Protein AF-A0A7S0T1H9-F1 (afdb_monomer_lite)

Radius of gyration: 20.06 Å; chains: 1; bounding box: 32×42×71 Å

Secondary structure (DSSP, 8-state):
---------GGG--SEEEEES---TT----S--HHHHHHHHHHHHTT---B--TT-SSEEEEEHHHHHHHHHHHHHHHHHHHHTT-TT---TTT-TTSSS-----------

Foldseek 3Di:
DPPPPDPDDLVNDDQKDKDFQDDDPPLPDADDDPSQVVVVVVCVVLVAQWADDPRDSGITMDGSVRRSVSVVVQQVVLVVVCVVPPVVSHDCVVPVPPPDDDCPDDDDDDD

pLDDT: mean 72.16, std 17.52, range [37.0, 94.25]

Sequence (111 aa):
MAGAGIPVQIRDLPEQIQVVTGWGKHSTVFGYSPVKERVIALLGGLNSPFDVPEHNIGCVVAEKREVRAWLVRDELLSLVRFLGGNKDALRRNFNPRGVGLPVSGGGVGSE

Structure (mmCIF, N/CA/C/O backbone):
data_AF-A0A7S0T1H9-F1
#
_entry.id   AF-A0A7S0T1H9-F1
#
loop_
_atom_site.group_PDB
_atom_site.id
_atom_site.type_symbol
_atom_site.label_atom_id
_atom_site.label_alt_id
_atom_site.label_comp_id
_atom_site.label_asym_id
_atom_site.label_entity_id
_atom_site.label_seq_id
_atom_site.pdbx_PDB_ins_code
_atom_site.Cartn_x
_atom_site.Cartn_y
_atom_site.Cartn_z
_atom_site.occupancy
_atom_site.B_iso_or_equiv
_atom_site.auth_seq_id
_atom_site.auth_comp_id
_atom_site.auth_asym_id
_atom_site.auth_atom_id
_atom_site.pdbx_PDB_model_num
ATOM 1 N N . MET A 1 1 ? 18.349 24.246 11.124 1.00 37.88 1 MET A N 1
ATOM 2 C CA . MET A 1 1 ? 16.955 24.238 11.612 1.00 37.88 1 MET A CA 1
ATOM 3 C C . MET A 1 1 ? 16.391 22.850 11.377 1.00 37.88 1 MET A C 1
ATOM 5 O O . MET A 1 1 ? 16.137 22.502 10.233 1.00 37.88 1 MET A O 1
ATOM 9 N N . ALA A 1 2 ? 16.301 22.028 12.423 1.00 43.69 2 ALA A N 1
ATOM 10 C CA . ALA A 1 2 ? 15.618 20.743 12.335 1.00 43.69 2 ALA A CA 1
ATOM 11 C C . ALA A 1 2 ? 14.130 21.031 12.106 1.00 43.69 2 ALA A C 1
ATOM 13 O O . ALA A 1 2 ? 13.504 21.684 12.939 1.00 43.69 2 ALA A O 1
ATOM 14 N N . GLY A 1 3 ? 13.597 20.635 10.948 1.00 46.69 3 GLY A N 1
ATOM 15 C CA . GLY A 1 3 ? 12.170 20.750 10.672 1.00 46.69 3 GLY A CA 1
ATOM 16 C C . GLY A 1 3 ? 11.418 19.969 11.739 1.00 46.69 3 GLY A C 1
ATOM 17 O O . GLY A 1 3 ? 11.589 18.756 11.842 1.00 46.69 3 GLY A O 1
ATOM 18 N N . ALA A 1 4 ? 10.646 20.670 12.568 1.00 53.53 4 ALA A N 1
ATOM 19 C CA . ALA A 1 4 ? 9.711 20.035 13.477 1.00 53.53 4 ALA A CA 1
ATOM 20 C C . ALA A 1 4 ? 8.830 19.110 12.629 1.00 53.53 4 ALA A C 1
ATOM 22 O O . ALA A 1 4 ? 8.147 19.578 11.717 1.00 53.53 4 ALA A O 1
ATOM 23 N N . GLY A 1 5 ? 8.941 17.799 12.855 1.00 55.59 5 GLY A N 1
ATOM 24 C CA . GLY A 1 5 ? 8.214 16.801 12.082 1.00 55.59 5 GLY A CA 1
ATOM 25 C C . GLY A 1 5 ? 6.729 17.114 12.156 1.00 55.59 5 GLY A C 1
ATOM 26 O O . GLY A 1 5 ? 6.149 17.085 13.239 1.00 55.59 5 GLY A O 1
ATOM 27 N N . ILE A 1 6 ? 6.136 17.471 11.019 1.00 57.16 6 ILE A N 1
ATOM 28 C CA . ILE A 1 6 ? 4.699 17.712 10.931 1.00 57.16 6 ILE A CA 1
ATOM 29 C C . ILE A 1 6 ? 4.027 16.408 11.376 1.00 57.16 6 ILE A C 1
ATOM 31 O O . ILE A 1 6 ? 4.332 15.361 10.795 1.00 57.16 6 ILE A O 1
ATOM 35 N N . PRO A 1 7 ? 3.167 16.421 12.409 1.00 55.75 7 PRO A N 1
ATOM 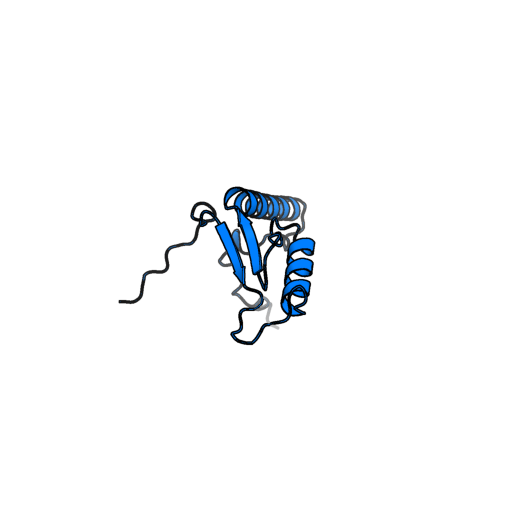36 C CA . PRO A 1 7 ? 2.430 15.229 12.788 1.00 55.75 7 PRO A CA 1
ATOM 37 C C . PRO A 1 7 ? 1.543 14.833 11.606 1.00 55.75 7 PRO A C 1
ATOM 39 O O . PRO A 1 7 ? 0.562 15.507 11.303 1.00 55.75 7 PRO A O 1
ATOM 42 N N . VAL A 1 8 ? 1.921 13.765 10.902 1.00 61.56 8 VAL A N 1
ATOM 43 C CA . VAL A 1 8 ? 1.183 13.271 9.737 1.00 61.56 8 VAL A CA 1
ATOM 44 C C . VAL A 1 8 ? -0.101 12.622 10.240 1.00 61.56 8 VAL A C 1
ATOM 46 O O . VAL A 1 8 ? -0.091 11.490 10.720 1.00 61.56 8 VAL A O 1
ATOM 49 N N . GLN A 1 9 ? -1.215 13.349 10.164 1.00 66.88 9 GLN A N 1
ATOM 50 C CA . GLN A 1 9 ? -2.535 12.789 10.430 1.00 66.88 9 GLN A CA 1
ATOM 51 C C . GLN A 1 9 ? -3.116 12.205 9.142 1.00 66.88 9 GLN A C 1
ATOM 53 O O . GLN A 1 9 ? -2.878 12.703 8.045 1.00 66.88 9 GLN A O 1
ATOM 58 N N . ILE A 1 10 ? -3.989 11.204 9.269 1.00 68.62 10 ILE A N 1
ATOM 59 C CA . ILE A 1 10 ? -4.719 10.599 8.136 1.00 68.62 10 ILE A CA 1
ATOM 60 C C . ILE A 1 10 ? -5.551 11.643 7.353 1.00 68.62 10 ILE A C 1
ATOM 62 O O . ILE A 1 10 ? -5.899 11.445 6.188 1.00 68.62 10 ILE A O 1
ATOM 66 N N . ARG A 1 11 ? -5.878 12.783 7.976 1.00 69.88 11 ARG A N 1
ATOM 67 C CA . ARG A 1 11 ? -6.588 13.906 7.337 1.00 69.88 11 ARG A CA 1
ATOM 68 C C . ARG A 1 11 ? -5.697 14.712 6.381 1.00 69.88 11 ARG A C 1
ATOM 70 O O . ARG A 1 11 ? -6.207 15.263 5.401 1.00 69.88 11 ARG A O 1
ATOM 77 N N . ASP A 1 12 ? -4.389 14.686 6.609 1.00 81.62 12 ASP A N 1
ATOM 78 C CA . ASP A 1 12 ? -3.392 15.521 5.934 1.00 81.62 12 ASP A CA 1
ATOM 79 C C . ASP A 1 12 ? -2.691 14.786 4.780 1.00 81.62 12 ASP A C 1
ATOM 81 O O . ASP A 1 12 ? -1.632 15.198 4.316 1.00 81.62 12 ASP A O 1
ATOM 85 N N . LEU A 1 13 ? -3.288 13.693 4.284 1.00 84.69 13 LEU A N 1
ATOM 86 C CA . LEU A 1 13 ? -2.767 12.971 3.124 1.00 84.69 13 LEU A CA 1
ATOM 87 C C . LEU A 1 13 ? -2.719 13.875 1.873 1.00 84.69 13 LEU A C 1
ATOM 89 O O . LEU A 1 13 ? -3.620 14.707 1.691 1.00 84.69 13 LEU A O 1
ATOM 93 N N . PRO A 1 14 ? -1.709 13.712 0.999 1.00 89.38 14 PRO A N 1
ATOM 94 C CA . PRO A 1 14 ? -1.650 14.404 -0.287 1.00 89.38 14 PRO A CA 1
ATOM 95 C C . PRO A 1 14 ? -2.773 13.922 -1.213 1.00 89.38 14 PRO A C 1
ATOM 97 O O . PRO A 1 14 ? -3.364 12.873 -0.968 1.00 89.38 14 PRO A O 1
ATOM 100 N N . GLU A 1 15 ? -3.068 14.691 -2.265 1.00 90.94 15 GLU A N 1
ATOM 101 C CA . GLU A 1 15 ? -4.137 14.392 -3.233 1.00 90.94 15 GLU A CA 1
ATOM 102 C C . GLU A 1 15 ? -3.966 13.025 -3.909 1.00 90.94 15 GLU A C 1
ATOM 104 O O . GLU A 1 15 ? -4.928 12.272 -4.054 1.00 90.94 15 GLU A O 1
ATOM 109 N N . GLN A 1 16 ? -2.723 12.668 -4.223 1.00 91.62 16 GLN A N 1
ATOM 110 C CA . GLN A 1 16 ? -2.351 11.375 -4.773 1.00 91.62 16 GLN A CA 1
ATOM 111 C C . GLN A 1 16 ? -1.126 10.839 -4.036 1.00 91.62 16 GLN A C 1
ATOM 113 O O . GLN A 1 16 ? -0.210 11.590 -3.691 1.00 91.62 16 GLN A O 1
ATOM 118 N N . ILE A 1 17 ? -1.107 9.528 -3.805 1.00 91.88 17 ILE A N 1
ATOM 119 C CA . ILE A 1 17 ? 0.050 8.817 -3.268 1.00 91.88 17 ILE A CA 1
ATOM 120 C C . ILE A 1 17 ? 0.590 7.905 -4.357 1.00 91.88 17 ILE A C 1
ATOM 122 O O . ILE A 1 17 ? -0.149 7.108 -4.932 1.00 91.88 17 ILE A O 1
ATOM 126 N N . GLN A 1 18 ? 1.891 8.003 -4.604 1.00 90.31 18 GLN A N 1
ATOM 127 C CA . GLN A 1 18 ? 2.598 7.179 -5.571 1.00 90.31 18 GLN A CA 1
ATOM 128 C C . GLN A 1 18 ? 3.695 6.394 -4.858 1.00 90.31 18 GLN A C 1
ATOM 130 O O . GLN A 1 18 ? 4.564 6.970 -4.205 1.00 90.31 18 GLN A O 1
ATOM 135 N N . VAL A 1 19 ? 3.675 5.072 -5.009 1.00 88.81 19 VAL A N 1
ATOM 136 C CA . VAL A 1 19 ? 4.749 4.197 -4.533 1.00 88.81 19 VAL A CA 1
ATOM 137 C C . VAL A 1 19 ? 5.593 3.803 -5.728 1.00 88.81 19 VAL A C 1
ATOM 139 O O . VAL A 1 19 ? 5.161 3.035 -6.587 1.00 88.81 19 VAL A O 1
ATOM 142 N N . VAL A 1 20 ? 6.804 4.347 -5.790 1.00 87.50 20 VAL A N 1
ATOM 143 C CA . VAL A 1 20 ? 7.764 4.041 -6.849 1.00 87.50 20 VAL A CA 1
ATOM 144 C C . VAL A 1 20 ? 8.440 2.704 -6.545 1.00 87.50 20 VAL A C 1
ATOM 146 O O . VAL A 1 20 ? 9.168 2.566 -5.568 1.00 87.50 20 VAL A O 1
ATOM 149 N N . THR A 1 21 ? 8.197 1.712 -7.395 1.00 84.38 21 THR A N 1
ATOM 150 C CA . THR A 1 21 ? 8.721 0.341 -7.299 1.00 84.38 21 THR A CA 1
ATOM 151 C C . THR A 1 21 ? 9.934 0.101 -8.206 1.00 84.38 21 THR A C 1
ATOM 153 O O . THR A 1 21 ? 10.473 -1.003 -8.231 1.00 84.38 21 THR A O 1
ATOM 156 N N . GLY A 1 22 ? 10.364 1.109 -8.968 1.00 73.25 22 GLY A N 1
ATOM 157 C CA . GLY A 1 22 ? 11.614 1.090 -9.730 1.00 73.25 22 GLY A CA 1
ATOM 158 C C . GLY A 1 22 ? 11.680 2.193 -10.782 1.00 73.25 22 GLY A C 1
ATOM 159 O O . GLY A 1 22 ? 10.827 2.249 -11.658 1.00 73.25 22 GLY A O 1
ATOM 160 N N . TRP A 1 23 ? 12.698 3.053 -10.711 1.00 63.12 23 TRP A N 1
ATOM 161 C CA . TRP A 1 23 ? 13.008 4.082 -11.712 1.00 63.12 23 TRP A CA 1
ATOM 162 C C . TRP A 1 23 ? 14.501 3.999 -12.041 1.00 63.12 23 TRP A C 1
ATOM 164 O O . TRP A 1 23 ? 15.339 4.112 -11.149 1.00 63.12 23 TRP A O 1
ATOM 174 N N . GLY A 1 24 ? 14.853 3.787 -13.308 1.00 57.75 24 GLY A N 1
ATOM 175 C CA . GLY A 1 24 ? 16.250 3.676 -13.723 1.00 57.75 24 GLY A CA 1
ATOM 176 C C . GLY A 1 24 ? 16.461 4.140 -15.157 1.00 57.75 24 GLY A C 1
ATOM 177 O O . GLY A 1 24 ? 15.670 3.819 -16.037 1.00 57.75 24 GLY A O 1
ATOM 178 N N . LYS A 1 25 ? 17.567 4.853 -15.399 1.00 53.62 25 LYS A N 1
ATOM 179 C CA . LYS A 1 25 ? 17.972 5.407 -16.708 1.00 53.62 25 LYS A CA 1
ATOM 180 C C . LYS A 1 25 ? 18.135 4.338 -17.809 1.00 53.62 25 LYS A C 1
ATOM 182 O O . LYS A 1 25 ? 18.062 4.662 -18.987 1.00 53.62 25 LYS A O 1
ATOM 187 N N . HIS A 1 26 ? 18.329 3.076 -17.410 1.00 51.62 26 HIS A N 1
ATOM 188 C CA . HIS A 1 26 ? 18.407 1.888 -18.274 1.00 51.62 26 HIS A CA 1
ATOM 189 C C . HIS A 1 26 ? 17.260 0.892 -18.048 1.00 51.62 26 HIS A C 1
ATOM 191 O O . HIS A 1 26 ? 17.289 -0.206 -18.604 1.00 51.62 26 HIS A O 1
ATOM 197 N N . SER A 1 27 ? 16.260 1.250 -17.234 1.00 55.84 27 SER A N 1
ATOM 198 C CA . SER A 1 27 ? 15.080 0.421 -16.981 1.00 55.84 27 SER A CA 1
ATOM 199 C C . SER A 1 27 ? 14.174 0.485 -18.211 1.00 55.84 27 SER A C 1
ATOM 201 O O . SER A 1 27 ? 13.179 1.194 -18.255 1.00 55.84 27 SER A O 1
ATOM 203 N N . THR A 1 28 ? 14.612 -0.205 -19.259 1.00 50.66 28 THR A N 1
ATOM 204 C CA . THR A 1 28 ? 13.979 -0.330 -20.580 1.00 50.66 28 THR A CA 1
ATOM 205 C C . THR A 1 28 ? 12.952 -1.459 -20.615 1.00 50.66 28 THR A C 1
ATOM 207 O O . THR A 1 28 ? 12.251 -1.631 -21.610 1.00 50.66 28 THR A O 1
ATOM 210 N N . VAL A 1 29 ? 12.835 -2.221 -19.524 1.00 53.47 29 VAL A N 1
ATOM 211 C CA . VAL A 1 29 ? 11.851 -3.291 -19.396 1.00 53.47 29 VAL A CA 1
ATOM 212 C C . VAL A 1 29 ? 10.517 -2.681 -18.988 1.00 53.47 29 VAL A C 1
ATOM 214 O O . VAL A 1 29 ? 10.280 -2.351 -17.826 1.00 53.47 29 VAL A O 1
ATOM 217 N N . PHE A 1 30 ? 9.643 -2.532 -19.977 1.00 56.31 30 PHE A N 1
ATOM 218 C CA . PHE A 1 30 ? 8.226 -2.302 -19.750 1.00 56.31 30 PHE A CA 1
ATOM 219 C C . PHE A 1 30 ? 7.608 -3.515 -19.044 1.00 56.31 30 PHE A C 1
ATOM 221 O O . PHE A 1 30 ? 7.875 -4.665 -19.386 1.00 56.31 30 PHE A O 1
ATOM 228 N N . GLY A 1 31 ? 6.740 -3.252 -18.070 1.00 56.72 31 GLY A N 1
ATOM 229 C CA . GLY A 1 31 ? 5.787 -4.240 -17.564 1.00 56.72 31 GLY A CA 1
ATOM 230 C C . GLY A 1 31 ? 6.266 -5.116 -16.406 1.00 56.72 31 GLY A C 1
ATOM 231 O O . GLY A 1 31 ? 5.470 -5.332 -15.495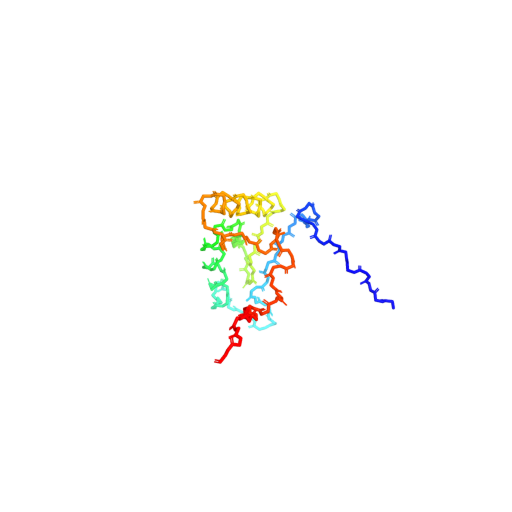 1.00 56.72 31 GLY A O 1
ATOM 232 N N . TYR A 1 32 ? 7.530 -5.558 -16.370 1.00 66.50 32 TYR A N 1
ATOM 233 C CA . TYR A 1 32 ? 7.980 -6.557 -15.389 1.00 66.50 32 TYR A CA 1
ATOM 234 C C . TYR A 1 32 ? 9.081 -6.049 -14.449 1.00 66.50 32 TYR A C 1
ATOM 236 O O . TYR A 1 32 ? 10.208 -5.770 -14.857 1.00 66.50 32 TYR A O 1
ATOM 244 N N . SER A 1 33 ? 8.755 -5.971 -13.159 1.00 76.38 33 SER A N 1
ATOM 245 C CA . SER A 1 33 ? 9.710 -5.748 -12.071 1.00 76.38 33 SER A CA 1
ATOM 246 C C . SER A 1 33 ? 9.324 -6.659 -10.905 1.00 76.38 33 SER A C 1
ATOM 248 O O . SER A 1 33 ? 8.210 -6.520 -10.394 1.00 76.38 33 SER A O 1
ATOM 250 N N . PRO A 1 34 ? 10.226 -7.536 -10.424 1.00 82.00 34 PRO A N 1
ATOM 251 C CA . PRO A 1 34 ? 9.953 -8.378 -9.257 1.00 82.00 34 PRO A CA 1
ATOM 252 C C . PRO A 1 34 ? 9.546 -7.567 -8.017 1.00 82.00 34 PRO A C 1
ATOM 254 O O . PRO A 1 34 ? 8.737 -8.009 -7.203 1.00 82.00 34 PRO A O 1
ATOM 257 N N . VAL A 1 35 ? 10.073 -6.343 -7.887 1.00 85.12 35 VAL A N 1
ATOM 258 C CA . VAL A 1 35 ? 9.701 -5.417 -6.809 1.00 85.12 35 VAL A CA 1
ATOM 259 C C . VAL A 1 35 ? 8.263 -4.936 -6.990 1.00 85.12 35 VAL A C 1
ATOM 261 O O . VAL A 1 35 ? 7.497 -4.943 -6.031 1.00 85.12 35 VAL A O 1
ATOM 264 N N . LYS A 1 36 ? 7.874 -4.566 -8.217 1.00 84.81 36 LYS A N 1
ATOM 265 C CA . LYS A 1 36 ? 6.507 -4.131 -8.534 1.00 84.81 36 LYS A CA 1
ATOM 266 C C . LYS A 1 36 ? 5.495 -5.230 -8.216 1.00 84.81 36 LYS A C 1
ATOM 268 O O . LYS A 1 36 ? 4.524 -4.961 -7.519 1.00 84.81 36 LYS A O 1
ATOM 273 N N . GLU A 1 37 ? 5.746 -6.462 -8.650 1.00 86.31 37 GLU A N 1
ATOM 274 C CA . GLU A 1 37 ? 4.851 -7.593 -8.378 1.00 86.31 37 GLU A CA 1
ATOM 275 C C . GLU A 1 37 ? 4.704 -7.870 -6.888 1.00 86.31 37 GLU A C 1
ATOM 277 O O . GLU A 1 37 ? 3.593 -8.043 -6.390 1.00 86.31 37 GLU A O 1
ATOM 282 N N . ARG A 1 38 ? 5.818 -7.863 -6.147 1.00 89.50 38 ARG A N 1
ATOM 283 C CA . ARG A 1 38 ? 5.768 -8.110 -4.708 1.00 89.50 38 ARG A CA 1
ATOM 284 C C . ARG A 1 38 ? 5.020 -7.007 -3.968 1.00 89.50 38 ARG A C 1
ATOM 286 O O . ARG A 1 38 ? 4.283 -7.308 -3.032 1.00 89.50 38 ARG A O 1
ATOM 293 N N . VAL A 1 39 ? 5.193 -5.755 -4.390 1.00 89.56 39 VAL A N 1
ATOM 294 C CA . VAL A 1 39 ? 4.467 -4.607 -3.837 1.00 89.56 39 VAL A CA 1
ATOM 295 C C . VAL A 1 39 ? 2.977 -4.714 -4.148 1.00 89.56 39 VAL A C 1
ATOM 297 O O . VAL A 1 39 ? 2.181 -4.583 -3.226 1.00 89.56 39 VAL A O 1
ATOM 300 N N . ILE A 1 40 ? 2.592 -5.039 -5.385 1.00 89.00 40 ILE A N 1
ATOM 301 C CA . ILE A 1 40 ? 1.185 -5.253 -5.763 1.00 89.00 40 ILE A CA 1
ATOM 302 C C . ILE A 1 40 ? 0.573 -6.396 -4.949 1.00 89.00 40 ILE A C 1
ATOM 304 O O . ILE A 1 40 ? -0.494 -6.225 -4.372 1.00 89.00 40 ILE A O 1
ATOM 308 N N . ALA A 1 41 ? 1.252 -7.540 -4.843 1.00 90.88 41 ALA A N 1
ATOM 309 C CA . ALA A 1 41 ? 0.756 -8.682 -4.078 1.00 90.88 41 ALA A CA 1
ATOM 310 C C . ALA A 1 41 ? 0.583 -8.348 -2.587 1.00 90.88 41 ALA A C 1
ATOM 312 O O . ALA A 1 41 ? -0.417 -8.723 -1.978 1.00 90.88 41 ALA A O 1
ATOM 313 N N . LEU A 1 42 ? 1.533 -7.611 -2.001 1.00 90.06 42 LEU A N 1
ATOM 314 C CA . LEU A 1 42 ? 1.444 -7.151 -0.616 1.00 90.06 42 LEU A CA 1
ATOM 315 C C . LEU A 1 42 ? 0.262 -6.193 -0.421 1.00 90.06 42 LEU A C 1
ATOM 317 O O . LEU A 1 42 ? -0.530 -6.370 0.498 1.00 90.06 42 LEU A O 1
ATOM 321 N N . LEU A 1 43 ? 0.142 -5.192 -1.288 1.00 90.31 43 LEU A N 1
ATOM 322 C CA . LEU A 1 43 ? -0.912 -4.182 -1.250 1.00 90.31 43 LEU A CA 1
ATOM 323 C C . LEU A 1 43 ? -2.300 -4.796 -1.478 1.00 90.31 43 LEU A C 1
ATOM 325 O O . LEU A 1 43 ? -3.245 -4.469 -0.758 1.00 90.31 43 LEU A O 1
ATOM 329 N N . GLY A 1 44 ? -2.408 -5.760 -2.392 1.00 89.75 44 GLY A N 1
ATOM 330 C CA . GLY A 1 44 ? -3.609 -6.564 -2.601 1.00 89.75 44 GLY A CA 1
ATOM 331 C C . GLY A 1 44 ? -3.968 -7.412 -1.378 1.00 89.75 44 GLY A C 1
ATOM 332 O O . GLY A 1 44 ? -5.120 -7.414 -0.955 1.00 89.75 44 GLY A O 1
ATOM 333 N N . GLY A 1 45 ? -2.982 -8.053 -0.738 1.00 88.12 45 GLY A N 1
ATOM 334 C CA . GLY A 1 45 ? -3.180 -8.800 0.511 1.00 88.12 45 GLY A CA 1
ATOM 335 C C . GLY A 1 45 ? -3.604 -7.931 1.703 1.00 88.12 45 GLY A C 1
ATOM 336 O O . GLY A 1 45 ? -4.177 -8.437 2.664 1.00 88.12 45 GLY A O 1
ATOM 337 N N . LEU A 1 46 ? -3.353 -6.621 1.634 1.00 86.12 46 LEU A N 1
ATOM 338 C CA . LEU A 1 46 ? -3.825 -5.629 2.601 1.00 86.12 46 LEU A CA 1
ATOM 339 C C . LEU A 1 46 ? -5.161 -4.982 2.198 1.00 86.12 46 LEU A C 1
ATOM 341 O O . LEU A 1 46 ? -5.597 -4.044 2.868 1.00 86.12 46 LEU A O 1
ATOM 345 N N . ASN A 1 47 ? -5.801 -5.441 1.113 1.00 87.38 47 ASN A N 1
ATOM 346 C CA . ASN A 1 47 ? -7.007 -4.835 0.538 1.00 87.38 47 ASN A CA 1
ATOM 347 C C . ASN A 1 47 ? -6.849 -3.324 0.279 1.00 87.38 47 ASN A C 1
ATOM 349 O O . ASN A 1 47 ? -7.777 -2.540 0.496 1.00 87.38 47 ASN A O 1
ATOM 353 N N . SER A 1 48 ? -5.652 -2.906 -0.130 1.00 91.69 48 SER A N 1
ATOM 354 C CA . SER A 1 48 ? -5.346 -1.499 -0.373 1.00 91.69 48 SER A CA 1
ATOM 355 C C . SER A 1 48 ? -5.915 -1.014 -1.720 1.00 91.69 48 SER A C 1
ATOM 357 O O . SER A 1 48 ? -6.054 -1.828 -2.632 1.00 91.69 48 SER A O 1
ATOM 359 N N . PRO A 1 49 ? -6.177 0.295 -1.879 1.00 93.69 49 PRO A N 1
ATOM 360 C CA . PRO A 1 49 ? -6.715 0.891 -3.105 1.00 93.69 49 PRO A CA 1
ATOM 361 C C . PRO A 1 49 ? -5.612 1.306 -4.095 1.00 93.69 49 PRO A C 1
ATOM 363 O O . PRO A 1 49 ? -5.743 2.307 -4.788 1.00 93.69 49 PRO A O 1
ATOM 366 N N . PHE A 1 50 ? -4.458 0.640 -4.061 1.00 93.44 50 PHE A N 1
ATOM 367 C CA . PHE A 1 50 ? -3.342 0.977 -4.938 1.00 93.44 50 PHE A CA 1
ATOM 368 C C . PHE A 1 50 ? -3.416 0.170 -6.221 1.00 93.44 50 PHE A C 1
ATOM 370 O O . PHE A 1 50 ? -3.353 -1.058 -6.185 1.00 93.44 50 PHE A O 1
ATOM 377 N N . ASP A 1 51 ? -3.427 0.883 -7.339 1.00 89.56 51 ASP A N 1
ATOM 378 C CA . ASP A 1 51 ? -3.540 0.303 -8.667 1.00 89.56 51 ASP A CA 1
ATOM 379 C C . ASP A 1 51 ? -2.345 0.663 -9.550 1.00 89.56 51 ASP A C 1
ATOM 381 O O . ASP A 1 51 ? -1.570 1.594 -9.295 1.00 89.56 51 ASP A O 1
ATOM 385 N N . VAL A 1 52 ? -2.166 -0.128 -10.606 1.00 86.62 52 VAL A N 1
ATOM 386 C CA . VAL A 1 52 ? -1.131 0.094 -11.616 1.00 86.62 52 VAL A CA 1
ATOM 387 C C . VAL A 1 52 ? -1.703 1.011 -12.703 1.00 86.62 52 VAL A C 1
ATOM 389 O O . VAL A 1 52 ? -2.647 0.606 -13.376 1.00 86.62 52 VAL A O 1
ATOM 392 N N . PRO A 1 53 ? -1.135 2.208 -12.939 1.00 83.44 53 PRO A N 1
ATOM 393 C CA . PRO A 1 53 ? -1.595 3.070 -14.025 1.00 83.44 53 PRO A CA 1
ATOM 394 C C . PRO A 1 53 ? -1.318 2.439 -15.396 1.00 83.44 53 PRO A C 1
ATOM 396 O O . PRO A 1 53 ? -0.279 1.798 -15.581 1.00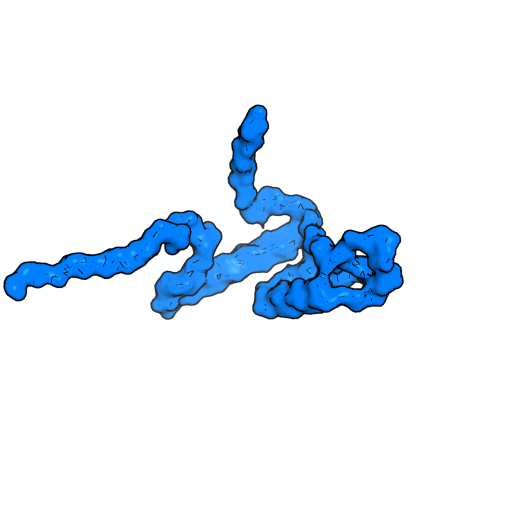 83.44 53 PRO A O 1
ATOM 399 N N . GLU A 1 54 ? -2.191 2.705 -16.372 1.00 75.44 54 GLU A N 1
ATOM 400 C CA . GLU A 1 54 ? -2.195 2.082 -17.712 1.00 75.44 54 GLU A CA 1
ATOM 401 C C . GLU A 1 54 ? -0.855 2.183 -18.463 1.00 75.44 54 GLU A C 1
ATOM 403 O O . GLU A 1 54 ? -0.484 1.284 -19.215 1.00 75.44 54 GLU A O 1
ATOM 408 N N . HIS A 1 55 ? -0.084 3.248 -18.226 1.00 69.31 55 HIS A N 1
ATOM 409 C CA . HIS A 1 55 ? 1.163 3.534 -18.946 1.00 69.31 55 HIS A CA 1
ATOM 410 C C . HIS A 1 55 ? 2.424 3.487 -18.069 1.00 69.31 55 HIS A C 1
ATOM 412 O O . HIS A 1 55 ? 3.437 4.100 -18.407 1.00 69.31 55 HIS A O 1
ATOM 418 N N . ASN A 1 56 ? 2.393 2.805 -16.916 1.00 63.53 56 ASN A N 1
ATOM 419 C CA . ASN A 1 56 ? 3.444 2.983 -15.911 1.00 63.53 56 ASN A CA 1
ATOM 420 C C . ASN A 1 56 ? 4.581 1.943 -15.904 1.00 63.53 56 ASN A C 1
ATOM 422 O O . ASN A 1 56 ? 4.368 0.731 -15.786 1.00 63.53 56 ASN A O 1
ATOM 426 N N . ILE A 1 57 ? 5.811 2.467 -15.896 1.00 66.25 57 ILE A N 1
ATOM 427 C CA . ILE A 1 57 ? 7.085 1.735 -15.935 1.00 66.25 57 ILE A CA 1
ATOM 428 C C . ILE A 1 57 ? 7.483 1.172 -14.556 1.00 66.25 57 ILE A C 1
ATOM 430 O O . ILE A 1 57 ? 8.206 0.181 -14.489 1.00 66.25 57 ILE A O 1
ATOM 434 N N . GLY A 1 58 ? 6.991 1.724 -13.439 1.00 78.31 58 GLY A N 1
ATOM 435 C CA . GLY A 1 58 ? 7.505 1.301 -12.132 1.00 78.31 58 GLY A CA 1
ATOM 436 C C . GLY A 1 58 ? 6.903 1.985 -10.917 1.00 78.31 58 GLY A C 1
ATOM 437 O O . GLY A 1 58 ? 7.641 2.328 -9.995 1.00 78.31 58 GLY A O 1
ATOM 438 N N . CYS A 1 59 ? 5.591 2.202 -10.890 1.00 85.69 59 CYS A N 1
ATOM 439 C CA . CYS A 1 59 ? 4.904 2.609 -9.670 1.00 85.69 59 CYS A CA 1
ATOM 440 C C . CYS A 1 59 ? 3.478 2.054 -9.579 1.00 85.69 59 CYS A C 1
ATOM 442 O O . CYS A 1 59 ? 2.914 1.581 -10.569 1.00 85.69 59 CYS A O 1
ATOM 444 N N . VAL A 1 60 ? 2.900 2.195 -8.390 1.00 88.88 60 VAL A N 1
ATOM 445 C CA . VAL A 1 60 ? 1.460 2.087 -8.123 1.00 88.88 60 VAL A CA 1
ATOM 446 C C . VAL A 1 60 ? 0.953 3.404 -7.544 1.00 88.88 60 VAL A C 1
ATOM 448 O O . VAL A 1 60 ? 1.720 4.132 -6.905 1.00 88.88 60 VAL A O 1
ATOM 451 N N . VAL A 1 61 ? -0.310 3.728 -7.796 1.00 91.94 61 VAL A N 1
ATOM 452 C CA . VAL A 1 61 ? -0.933 4.996 -7.395 1.00 91.94 61 VAL A CA 1
ATOM 453 C C . VAL A 1 61 ? -2.254 4.747 -6.684 1.00 91.94 61 VAL A C 1
ATOM 455 O O . VAL A 1 61 ? -2.911 3.745 -6.941 1.00 91.94 61 VAL A O 1
ATOM 458 N N . ALA A 1 62 ? -2.630 5.662 -5.799 1.00 94.25 62 ALA A N 1
ATOM 459 C CA . ALA A 1 62 ? -3.945 5.694 -5.173 1.00 94.25 62 ALA A CA 1
ATOM 460 C C . ALA A 1 62 ? -4.353 7.139 -4.874 1.00 94.25 62 ALA A C 1
ATOM 462 O O . ALA A 1 62 ? -3.504 7.980 -4.547 1.00 94.25 62 ALA A O 1
ATOM 463 N N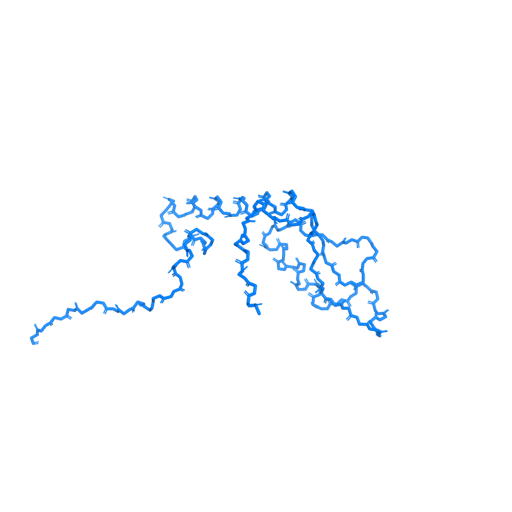 . GLU A 1 63 ? -5.651 7.428 -4.940 1.00 93.56 63 GLU A N 1
ATOM 464 C CA . GLU A 1 63 ? -6.175 8.744 -4.584 1.00 93.56 63 GLU A CA 1
ATOM 465 C C . GLU A 1 63 ? -6.317 8.918 -3.068 1.00 93.56 63 GLU A C 1
ATOM 467 O O . GLU A 1 63 ? -6.636 7.985 -2.321 1.00 93.56 63 GLU A O 1
ATOM 472 N N . LYS A 1 64 ? -6.170 10.163 -2.597 1.00 91.31 64 LYS A N 1
ATOM 473 C CA . LYS A 1 64 ? -6.325 10.553 -1.185 1.00 91.31 64 LYS A CA 1
ATOM 474 C C . LYS A 1 64 ? -7.556 9.944 -0.531 1.00 91.31 64 LYS A C 1
ATOM 476 O O . LYS A 1 64 ? -7.502 9.453 0.599 1.00 91.31 64 LYS A O 1
ATOM 481 N N . ARG A 1 65 ? -8.697 10.055 -1.216 1.00 89.94 65 ARG A N 1
ATOM 482 C CA . ARG A 1 65 ? -10.005 9.658 -0.688 1.00 89.94 65 ARG A CA 1
ATOM 483 C C . ARG A 1 65 ? -10.053 8.158 -0.430 1.00 89.94 65 ARG A C 1
ATOM 485 O O . ARG A 1 65 ? -10.565 7.740 0.609 1.00 89.94 65 ARG A O 1
ATOM 492 N N . GLU A 1 66 ? -9.507 7.377 -1.349 1.00 92.25 66 GLU A N 1
ATOM 493 C CA . GLU A 1 66 ? -9.510 5.922 -1.282 1.00 92.25 66 GLU A CA 1
ATOM 494 C C . GLU A 1 66 ? -8.544 5.426 -0.213 1.00 92.25 66 GLU A C 1
ATOM 496 O O . GLU A 1 66 ? -8.938 4.633 0.643 1.00 92.25 66 GLU A O 1
ATOM 501 N N . VAL A 1 67 ? -7.324 5.974 -0.173 1.00 91.00 67 VAL A N 1
ATOM 502 C CA . VAL A 1 67 ? -6.337 5.645 0.867 1.00 91.00 67 VAL A CA 1
ATOM 503 C C . VAL A 1 67 ? -6.887 5.973 2.250 1.00 91.00 67 VAL A C 1
ATOM 505 O O . VAL A 1 67 ? -6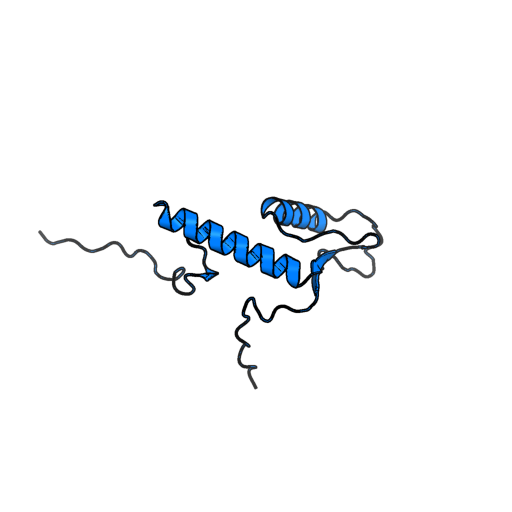.796 5.158 3.166 1.00 91.00 67 VAL A O 1
ATOM 508 N N . ARG A 1 68 ? -7.520 7.139 2.411 1.00 87.75 68 ARG A N 1
ATOM 509 C CA . ARG A 1 68 ? -8.152 7.522 3.676 1.00 87.75 68 ARG A CA 1
ATOM 510 C C . ARG A 1 68 ? -9.251 6.540 4.080 1.00 87.75 68 ARG A C 1
ATOM 512 O O . ARG A 1 68 ? -9.306 6.145 5.241 1.00 87.75 68 ARG A O 1
ATOM 519 N N . ALA A 1 69 ? -10.129 6.163 3.152 1.00 88.75 69 ALA A N 1
ATOM 520 C CA . ALA A 1 69 ? -11.200 5.211 3.432 1.00 88.75 69 ALA A CA 1
ATOM 521 C C . ALA A 1 69 ? -10.646 3.833 3.823 1.00 88.75 69 ALA A C 1
ATOM 523 O O . ALA A 1 69 ? -11.155 3.216 4.757 1.00 88.75 69 ALA A O 1
ATOM 524 N N . TRP A 1 70 ? -9.593 3.373 3.148 1.00 89.81 70 TRP A N 1
ATOM 525 C CA . TRP A 1 70 ? -8.905 2.124 3.459 1.00 89.81 70 TRP A CA 1
ATOM 526 C C . TRP A 1 70 ? -8.277 2.138 4.857 1.00 89.81 70 TRP A C 1
ATOM 528 O O . TRP A 1 70 ? -8.594 1.262 5.659 1.00 89.81 70 TRP A O 1
ATOM 538 N N . LEU A 1 71 ? -7.482 3.162 5.187 1.00 85.56 71 LEU A N 1
ATOM 539 C CA . LEU A 1 71 ? -6.847 3.285 6.504 1.00 85.56 71 LEU A CA 1
ATOM 540 C C . LEU A 1 71 ? -7.881 3.318 7.636 1.00 85.56 71 LEU A C 1
ATOM 542 O O . LEU A 1 71 ? -7.727 2.602 8.619 1.00 85.56 71 LEU A O 1
ATOM 546 N N . VAL A 1 72 ? -8.972 4.076 7.474 1.00 85.12 72 VAL A N 1
ATOM 547 C CA . VAL A 1 72 ? -10.052 4.142 8.476 1.00 85.12 72 VAL A CA 1
ATOM 548 C C . VAL A 1 72 ? -10.763 2.795 8.630 1.00 85.12 72 VAL A C 1
ATOM 550 O O . VAL A 1 72 ? -11.066 2.387 9.749 1.00 85.12 72 VAL A O 1
ATOM 553 N N . ARG A 1 73 ? -11.045 2.085 7.530 1.00 84.69 73 ARG A N 1
ATOM 554 C CA . ARG A 1 73 ? -11.687 0.759 7.585 1.00 84.69 73 ARG A CA 1
ATOM 555 C C . ARG A 1 73 ? -10.810 -0.263 8.300 1.00 84.69 73 ARG A C 1
ATOM 557 O O . ARG A 1 73 ? -11.311 -0.993 9.151 1.00 84.69 73 ARG A O 1
ATOM 564 N N . ASP A 1 74 ? -9.527 -0.308 7.962 1.00 80.56 74 ASP A N 1
ATOM 565 C CA . ASP A 1 74 ? -8.561 -1.222 8.575 1.00 80.56 74 ASP A CA 1
ATOM 566 C C . ASP A 1 74 ? -8.375 -0.927 10.078 1.00 80.56 74 ASP A C 1
ATOM 568 O O . ASP A 1 74 ? -8.350 -1.837 10.914 1.00 80.56 74 ASP A O 1
ATOM 572 N N . GLU A 1 75 ? -8.367 0.355 10.442 1.00 78.00 75 GLU A N 1
ATOM 573 C CA . GLU A 1 75 ? -8.360 0.823 11.825 1.00 78.00 75 GLU A CA 1
ATOM 574 C C . GLU A 1 75 ? -9.610 0.392 12.604 1.00 78.00 75 GLU A C 1
ATOM 576 O O . GLU A 1 75 ? -9.498 -0.206 13.678 1.00 78.00 75 GLU A O 1
ATOM 581 N N . LEU A 1 76 ? -10.805 0.622 12.056 1.00 82.06 76 LEU A 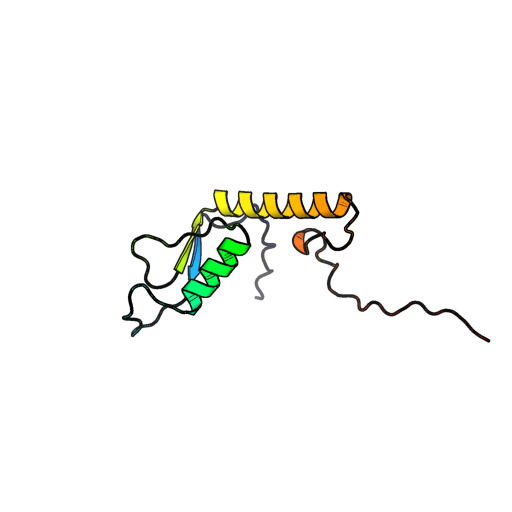N 1
ATOM 582 C CA . LEU A 1 76 ? -12.058 0.203 12.686 1.00 82.06 76 LEU A CA 1
ATOM 583 C C . LEU A 1 76 ? -12.145 -1.318 12.837 1.00 82.06 76 LEU A C 1
ATOM 585 O O . LEU A 1 76 ? -12.568 -1.804 13.884 1.00 82.06 76 LEU A O 1
ATOM 589 N N . LEU A 1 77 ? -11.707 -2.081 11.833 1.00 81.88 77 LEU A N 1
ATOM 590 C CA . LEU A 1 77 ? -11.684 -3.542 11.901 1.00 81.88 77 LEU A CA 1
ATOM 591 C C . LEU A 1 77 ? -10.776 -4.040 13.032 1.00 81.88 77 LEU A C 1
ATOM 593 O O . LEU A 1 77 ? -11.122 -4.979 13.749 1.00 81.88 77 LEU A O 1
ATOM 597 N N . SER A 1 78 ? -9.630 -3.389 13.211 1.00 78.50 78 SER A N 1
ATOM 598 C CA . SER A 1 78 ? -8.686 -3.689 14.289 1.00 78.50 78 SER A CA 1
ATOM 599 C C . SER A 1 78 ? -9.297 -3.417 15.662 1.00 78.50 78 SER A C 1
ATOM 601 O O . SER A 1 78 ? -9.194 -4.249 16.564 1.00 78.50 78 SER A O 1
ATOM 603 N N . LEU A 1 79 ? -10.010 -2.296 15.805 1.00 79.19 79 LEU A N 1
ATOM 604 C CA . LEU A 1 79 ? -10.741 -1.970 17.028 1.00 79.19 79 LEU A CA 1
ATOM 605 C C . LEU A 1 79 ? -11.854 -2.986 17.319 1.00 79.19 79 LEU A C 1
ATOM 607 O O . LEU A 1 79 ? -11.979 -3.446 18.450 1.00 79.19 79 LEU A O 1
ATOM 611 N N . VAL A 1 80 ? -12.635 -3.382 16.311 1.00 83.31 80 VAL A N 1
ATOM 612 C CA . VAL A 1 80 ? -13.695 -4.393 16.470 1.00 83.31 80 VAL A CA 1
ATOM 613 C C . VAL A 1 80 ? -13.114 -5.729 16.935 1.00 83.31 80 VAL A C 1
ATOM 615 O O . VAL A 1 80 ? -13.645 -6.336 17.862 1.00 83.31 80 VAL A O 1
ATOM 618 N N . ARG A 1 81 ? -11.993 -6.175 16.353 1.00 82.69 81 ARG A N 1
ATOM 619 C CA . ARG A 1 81 ? -11.298 -7.403 16.780 1.00 82.69 81 ARG A CA 1
ATOM 620 C C . ARG A 1 81 ? -10.776 -7.303 18.214 1.00 82.69 81 ARG A C 1
ATOM 622 O O . ARG A 1 81 ? -10.884 -8.272 18.962 1.00 82.69 81 ARG A O 1
ATOM 629 N N . PHE A 1 82 ? -10.257 -6.136 18.597 1.00 81.31 82 PHE A N 1
ATOM 630 C CA . PHE A 1 82 ? -9.812 -5.864 19.961 1.00 81.31 82 PHE A CA 1
ATOM 631 C C . PHE A 1 82 ? -10.958 -5.964 20.971 1.00 81.31 82 PHE A C 1
ATOM 633 O O . PHE A 1 82 ? -10.867 -6.711 21.945 1.00 81.31 82 PHE A O 1
ATOM 640 N N . LEU A 1 83 ? -12.066 -5.269 20.702 1.00 82.69 83 LEU A N 1
ATOM 641 C CA . LEU A 1 83 ? -13.264 -5.307 21.543 1.00 82.69 83 LEU A CA 1
ATOM 642 C C . LEU A 1 83 ? -13.905 -6.704 21.578 1.00 82.69 83 LEU A C 1
ATOM 644 O O . LEU A 1 83 ? -14.481 -7.085 22.591 1.00 82.69 83 LEU A O 1
ATOM 648 N N . GLY A 1 84 ? -13.743 -7.490 20.511 1.00 82.31 84 GLY A N 1
ATOM 649 C CA . GLY A 1 84 ? -14.143 -8.897 20.429 1.00 82.31 84 GLY A CA 1
ATOM 650 C C . GLY A 1 84 ? -13.269 -9.874 21.228 1.00 82.31 84 GLY A C 1
ATOM 651 O O . GLY A 1 84 ? -13.470 -11.080 21.123 1.00 82.31 84 GLY A O 1
ATOM 652 N N . GLY A 1 85 ? -12.299 -9.385 22.009 1.00 77.94 85 GLY A N 1
ATOM 653 C CA . GLY A 1 85 ? -11.498 -10.191 22.934 1.00 77.94 85 GLY A CA 1
ATOM 654 C C . GLY A 1 85 ? -10.077 -10.502 22.464 1.00 77.94 85 GLY A C 1
ATOM 655 O O . GLY A 1 85 ? -9.284 -11.014 23.255 1.00 77.94 85 GLY A O 1
ATOM 656 N N . ASN A 1 86 ? -9.707 -10.152 21.227 1.00 79.94 86 ASN A N 1
ATOM 657 C CA . ASN A 1 86 ? -8.326 -10.271 20.759 1.00 79.94 86 ASN A CA 1
ATOM 658 C C . ASN A 1 86 ? -7.525 -9.021 21.155 1.00 79.94 86 ASN A C 1
ATOM 660 O O . ASN A 1 86 ? -7.381 -8.085 20.370 1.00 79.94 86 ASN A O 1
ATOM 664 N N . LYS A 1 87 ? -7.003 -9.002 22.386 1.00 72.06 87 LYS A N 1
ATOM 665 C CA . LYS A 1 87 ? -6.292 -7.845 22.961 1.00 72.06 87 LYS A CA 1
ATOM 666 C C . LYS A 1 87 ? -5.052 -7.407 22.163 1.00 72.06 87 LYS A C 1
ATOM 668 O O . LYS A 1 87 ? -4.656 -6.249 22.265 1.00 72.06 87 LYS A O 1
ATOM 673 N N . ASP A 1 88 ? -4.501 -8.285 21.330 1.00 72.56 88 ASP A N 1
ATOM 674 C CA . ASP A 1 88 ? -3.348 -8.015 20.464 1.00 72.56 88 ASP A CA 1
ATOM 675 C C . ASP A 1 88 ? -3.742 -7.455 19.085 1.00 72.56 88 ASP A C 1
ATOM 677 O O . ASP A 1 88 ? -2.888 -7.032 18.307 1.00 72.56 88 ASP A O 1
ATOM 681 N N . ALA A 1 89 ? -5.038 -7.416 18.761 1.00 70.75 89 ALA A N 1
ATOM 682 C CA . ALA A 1 89 ? -5.525 -6.959 17.460 1.00 70.75 89 ALA A CA 1
ATOM 683 C C . ALA A 1 89 ? -5.497 -5.432 17.277 1.00 70.75 89 ALA A C 1
ATOM 685 O O . ALA A 1 89 ? -5.750 -4.952 16.169 1.00 70.75 89 ALA A O 1
ATOM 686 N N . LEU A 1 90 ? -5.206 -4.655 18.328 1.00 68.94 90 LEU A N 1
ATOM 687 C CA . LEU A 1 90 ? -5.158 -3.198 18.231 1.00 68.94 90 LEU A CA 1
ATOM 688 C C . LEU A 1 90 ? -3.890 -2.748 17.488 1.00 68.94 90 LEU A C 1
ATOM 690 O O . LEU A 1 90 ? -2.770 -2.879 17.982 1.00 68.94 90 LEU A O 1
ATOM 694 N N . ARG A 1 91 ? -4.062 -2.176 16.290 1.00 64.25 91 ARG A N 1
ATOM 695 C CA . ARG A 1 91 ? -2.943 -1.697 15.465 1.00 64.25 91 ARG A CA 1
ATOM 696 C C . ARG A 1 91 ? -2.213 -0.512 16.104 1.00 64.25 91 ARG A C 1
ATOM 698 O O . ARG A 1 91 ? -2.812 0.341 16.758 1.00 64.25 91 ARG A O 1
ATOM 705 N N . ARG A 1 92 ? -0.911 -0.415 15.803 1.00 58.25 92 ARG A N 1
ATOM 706 C CA . ARG A 1 92 ? 0.030 0.635 16.251 1.00 58.25 92 ARG A CA 1
ATOM 707 C C . ARG A 1 92 ? -0.496 2.071 16.138 1.00 58.25 92 ARG A C 1
ATOM 709 O O . ARG A 1 92 ? -0.174 2.878 17.000 1.00 58.25 92 ARG A O 1
ATOM 716 N N . ASN A 1 93 ? -1.315 2.384 15.131 1.00 52.16 93 ASN A N 1
ATOM 717 C CA . ASN A 1 93 ? -1.879 3.728 14.952 1.00 52.16 93 ASN A CA 1
ATOM 718 C C . ASN A 1 93 ? -2.785 4.169 16.121 1.00 52.16 93 ASN A C 1
ATOM 720 O O . ASN A 1 93 ? -2.837 5.358 16.417 1.00 52.16 93 ASN A O 1
ATOM 724 N N . PHE A 1 94 ? -3.434 3.236 16.835 1.00 56.25 94 PHE A N 1
ATOM 725 C CA . PHE A 1 94 ? -4.222 3.533 18.044 1.00 56.25 94 PHE A CA 1
ATOM 726 C C . PHE A 1 94 ? -3.428 3.434 19.348 1.00 56.25 94 PHE A C 1
ATOM 728 O O . PHE A 1 94 ? -3.884 3.924 20.379 1.00 56.25 94 PHE A O 1
ATOM 735 N N . ASN A 1 95 ? -2.248 2.811 19.326 1.00 52.31 95 ASN A N 1
ATOM 736 C CA . ASN A 1 95 ? -1.369 2.721 20.487 1.00 52.31 95 ASN A CA 1
ATOM 737 C C . ASN A 1 95 ? 0.074 3.096 20.107 1.00 52.31 95 ASN A C 1
ATOM 739 O O . ASN A 1 95 ? 0.946 2.223 20.037 1.00 52.31 95 ASN A O 1
ATOM 743 N N . PRO A 1 96 ? 0.358 4.395 19.886 1.00 50.09 96 PRO A N 1
ATOM 744 C CA . PRO A 1 96 ? 1.686 4.863 19.486 1.00 50.09 96 PRO A CA 1
ATOM 745 C C . PRO A 1 96 ? 2.770 4.605 20.549 1.00 50.09 96 PRO A C 1
ATOM 747 O O . PRO A 1 96 ? 3.955 4.699 20.247 1.00 50.09 96 PRO A O 1
ATOM 750 N N . ARG A 1 97 ? 2.382 4.255 21.786 1.00 53.22 97 ARG A N 1
ATOM 751 C CA . ARG A 1 97 ? 3.282 3.886 22.894 1.00 53.22 97 ARG A CA 1
ATOM 752 C C . ARG A 1 97 ? 3.406 2.370 23.111 1.00 53.22 97 ARG A C 1
ATOM 754 O O . ARG A 1 97 ? 4.176 1.946 23.963 1.00 53.22 97 ARG A O 1
ATOM 761 N N . GLY A 1 98 ? 2.659 1.554 22.363 1.00 50.53 98 GLY A N 1
ATOM 762 C CA . GLY A 1 98 ? 2.521 0.113 22.603 1.00 50.53 98 GLY A CA 1
ATOM 763 C C . GLY A 1 98 ? 3.688 -0.754 22.139 1.00 50.53 98 GLY A C 1
ATOM 764 O O . GLY A 1 98 ? 3.754 -1.920 22.509 1.00 50.53 98 GLY A O 1
ATOM 765 N N . VAL A 1 99 ? 4.618 -0.214 21.347 1.00 50.44 99 VAL A N 1
ATOM 766 C CA . VAL A 1 99 ? 5.836 -0.936 20.955 1.00 50.44 99 VAL A CA 1
ATOM 767 C C . VAL A 1 99 ? 7.042 -0.234 21.552 1.00 50.44 99 VAL A C 1
ATOM 769 O O . VAL A 1 99 ? 7.599 0.676 20.947 1.00 50.44 99 VAL A O 1
ATOM 772 N N . GLY A 1 100 ? 7.415 -0.647 22.762 1.00 44.16 100 GLY A N 1
ATOM 773 C CA . GLY A 1 100 ? 8.592 -0.097 23.430 1.00 44.16 100 GLY A CA 1
ATOM 774 C C . GLY A 1 100 ? 8.839 -0.508 24.877 1.00 44.16 100 GLY A C 1
ATOM 775 O O . GLY A 1 100 ? 9.812 -0.028 25.444 1.00 44.16 100 GLY A O 1
ATOM 776 N N . LEU A 1 101 ? 8.032 -1.378 25.490 1.00 41.16 101 LEU A N 1
ATOM 777 C CA . LEU A 1 101 ? 8.408 -1.967 26.774 1.00 41.16 101 LEU A CA 1
ATOM 778 C C . LEU A 1 101 ? 8.627 -3.466 26.585 1.00 41.16 101 LEU A C 1
ATOM 780 O O . LEU A 1 101 ? 7.684 -4.154 26.183 1.00 41.16 101 LEU A O 1
ATOM 784 N N . PRO A 1 102 ? 9.843 -3.992 26.838 1.00 40.94 102 PRO A N 1
ATOM 785 C CA . PRO A 1 102 ? 9.970 -5.416 27.069 1.00 40.94 102 PRO A CA 1
ATOM 786 C C . PRO A 1 102 ? 9.022 -5.763 28.216 1.00 40.94 102 PRO A C 1
ATOM 788 O O . PRO A 1 102 ? 8.940 -5.045 29.216 1.00 40.94 102 PRO A O 1
ATOM 791 N N . VAL A 1 103 ? 8.289 -6.858 28.057 1.00 52.66 103 VAL A N 1
ATOM 792 C CA . VAL A 1 103 ? 7.661 -7.551 29.175 1.00 52.66 103 VAL A CA 1
ATOM 793 C C . VAL A 1 103 ? 8.793 -8.035 30.085 1.00 52.66 103 VAL A C 1
ATOM 795 O O . VAL A 1 103 ? 9.273 -9.158 29.980 1.00 52.66 103 VAL A O 1
ATOM 798 N N . SER A 1 104 ? 9.291 -7.149 30.948 1.00 43.66 104 SER A N 1
ATOM 799 C CA . SER A 1 104 ? 10.039 -7.561 32.125 1.00 43.66 104 SER A CA 1
ATOM 800 C C . SER A 1 104 ? 9.019 -8.224 33.031 1.00 43.66 104 SER A C 1
ATOM 802 O O . SER A 1 104 ? 8.172 -7.558 33.627 1.00 43.66 104 SER A O 1
ATOM 804 N N . GLY A 1 105 ? 9.056 -9.557 33.020 1.00 42.72 105 GLY A N 1
ATOM 805 C CA . GLY A 1 105 ? 8.271 -10.411 33.892 1.00 42.72 105 GLY A CA 1
ATOM 806 C C . GLY A 1 105 ? 8.314 -9.894 35.323 1.00 42.72 105 GLY A C 1
ATOM 807 O O . GLY A 1 105 ? 9.369 -9.514 35.835 1.00 42.72 105 GLY A O 1
ATOM 808 N N . GLY A 1 106 ? 7.133 -9.837 35.931 1.00 37.00 106 GLY A N 1
ATOM 809 C CA . GLY A 1 106 ? 6.969 -9.452 37.318 1.00 37.00 106 GLY A CA 1
ATOM 810 C C . GLY A 1 106 ? 7.793 -10.354 38.228 1.00 37.00 106 GLY A C 1
ATOM 811 O O . GLY A 1 106 ? 7.800 -11.575 38.080 1.00 37.00 106 GLY A O 1
ATOM 812 N N . GLY A 1 107 ? 8.473 -9.723 39.178 1.00 43.34 107 GLY A N 1
ATOM 813 C CA . GLY A 1 107 ? 8.980 -10.410 40.348 1.00 43.34 107 GLY A CA 1
ATOM 814 C C . GLY A 1 107 ? 7.825 -10.928 41.202 1.00 43.34 107 GLY A C 1
ATOM 815 O O . GLY A 1 107 ? 6.886 -10.199 41.506 1.00 43.34 107 GLY A O 1
ATOM 816 N N . VAL A 1 108 ? 7.952 -12.184 41.602 1.00 45.69 108 VAL A N 1
ATOM 817 C CA . VAL A 1 108 ? 7.527 -12.772 42.876 1.00 45.69 108 VAL A CA 1
ATOM 818 C C . VAL A 1 108 ? 8.627 -13.800 43.158 1.00 45.69 108 VAL A C 1
ATOM 820 O O . VAL A 1 108 ? 9.049 -14.492 42.241 1.00 45.69 108 VAL A O 1
ATOM 823 N N . GLY A 1 109 ? 9.248 -13.937 44.312 1.00 39.16 109 GLY A N 1
ATOM 824 C CA . GLY A 1 109 ? 8.987 -13.528 45.678 1.00 39.16 109 GLY A CA 1
ATOM 825 C C . GLY A 1 109 ? 9.870 -14.477 46.498 1.00 39.16 109 GLY A C 1
ATOM 826 O O . GLY A 1 109 ? 10.040 -15.634 46.119 1.00 39.16 109 GLY A O 1
ATOM 827 N N . SER A 1 110 ? 10.518 -13.948 47.521 1.00 44.28 110 SER A N 1
ATOM 828 C CA . SER A 1 110 ? 11.476 -14.629 48.385 1.00 44.28 110 SER A CA 1
ATOM 829 C C . SER A 1 110 ? 10.911 -15.892 49.045 1.00 44.28 110 SER A C 1
ATOM 831 O O . SER A 1 110 ? 9.794 -15.840 49.546 1.00 44.28 110 SER A O 1
ATOM 833 N N . GLU A 1 111 ? 11.696 -16.973 49.078 1.00 38.34 111 GLU A N 1
ATOM 834 C CA . GLU A 1 111 ? 12.159 -17.725 50.269 1.00 38.34 111 GLU A CA 1
ATOM 835 C C . GLU A 1 111 ? 13.086 -18.876 49.852 1.00 38.34 111 GLU A C 1
ATOM 837 O O . GLU A 1 111 ? 12.807 -19.529 48.820 1.00 38.34 111 GLU A O 1
#

Organism: NCBI:txid81844